Protein AF-A0A947VA64-F1 (afdb_monomer_lite)

pLDDT: mean 91.46, std 7.35, range [61.88, 97.94]

Secondary structure (DSSP, 8-state):
-HHHHHHHHHHHHHHHHHHHPPPPTTSS--PPP---S-------EEEEETTEEEEE--HHHHHHHHHHH-SSEEEEEES--S----TT-----HHHHHHHHHHHHHHH-TTSEEEEEE-GGGGGGGTS--TT-

Radius of gyration: 22.6 Å; chains: 1; bounding box: 60×43×51 Å

Structure (mmCIF, N/CA/C/O backbone):
data_AF-A0A947VA64-F1
#
_entry.id   AF-A0A947VA64-F1
#
loop_
_atom_site.group_PDB
_atom_site.id
_atom_site.type_symbol
_atom_site.label_atom_id
_atom_site.label_alt_id
_atom_site.label_comp_id
_atom_site.label_asym_id
_atom_site.label_entity_id
_atom_site.label_seq_id
_atom_site.pdbx_PDB_ins_code
_atom_site.Cartn_x
_atom_site.Cartn_y
_atom_site.Cartn_z
_atom_site.occupancy
_atom_site.B_iso_or_equiv
_atom_site.auth_seq_id
_atom_site.auth_comp_id
_atom_site.auth_asym_id
_atom_site.auth_atom_id
_atom_site.pdbx_PDB_model_num
ATOM 1 N N . MET A 1 1 ? 40.756 -1.578 -30.699 1.00 65.31 1 MET A N 1
ATOM 2 C CA . MET A 1 1 ? 39.771 -0.908 -31.586 1.00 65.31 1 MET A CA 1
ATOM 3 C C . MET A 1 1 ? 38.641 -1.827 -32.060 1.00 65.31 1 MET A C 1
ATOM 5 O O . MET A 1 1 ? 37.498 -1.504 -31.783 1.00 65.31 1 MET A O 1
ATOM 9 N N . LYS A 1 2 ? 38.911 -2.983 -32.692 1.00 79.44 2 LYS A N 1
ATOM 10 C CA . LYS A 1 2 ? 37.856 -3.891 -33.208 1.00 79.44 2 LYS A CA 1
ATOM 11 C C . LYS A 1 2 ? 36.897 -4.435 -32.132 1.00 79.44 2 LYS A C 1
ATOM 13 O O . LYS A 1 2 ? 35.692 -4.422 -32.335 1.00 79.44 2 LYS A O 1
ATOM 18 N N . ILE A 1 3 ? 37.427 -4.839 -30.975 1.00 90.19 3 ILE A N 1
ATOM 19 C CA . ILE A 1 3 ? 36.628 -5.353 -29.845 1.00 90.19 3 ILE A CA 1
ATOM 20 C C . ILE A 1 3 ? 35.717 -4.262 -29.267 1.00 90.19 3 ILE A C 1
ATOM 22 O O . ILE A 1 3 ? 34.540 -4.504 -29.040 1.00 90.19 3 ILE A O 1
ATOM 26 N N . VAL A 1 4 ? 36.232 -3.040 -29.102 1.00 93.56 4 VAL A N 1
ATOM 27 C CA . VAL A 1 4 ? 35.452 -1.892 -28.604 1.00 93.56 4 VAL A CA 1
ATOM 28 C C . VAL A 1 4 ? 34.302 -1.552 -29.555 1.00 93.56 4 VAL A C 1
ATOM 30 O O . VAL A 1 4 ? 33.179 -1.358 -29.105 1.00 93.56 4 VAL A O 1
ATOM 33 N N . GLY A 1 5 ? 34.556 -1.551 -30.868 1.00 94.94 5 GLY A N 1
ATOM 34 C CA . GLY A 1 5 ? 33.507 -1.354 -31.871 1.00 94.94 5 GLY A CA 1
ATOM 35 C C . GLY A 1 5 ? 32.439 -2.451 -31.833 1.00 94.94 5 GLY A C 1
ATOM 36 O O . GLY A 1 5 ? 31.253 -2.144 -31.851 1.00 94.94 5 GLY A O 1
ATOM 37 N N . ALA A 1 6 ? 32.840 -3.720 -31.707 1.00 95.19 6 ALA A N 1
ATOM 38 C CA . ALA A 1 6 ? 31.900 -4.836 -31.589 1.00 95.19 6 ALA A CA 1
ATOM 39 C C . ALA A 1 6 ? 31.026 -4.733 -30.325 1.00 95.19 6 ALA A C 1
ATOM 41 O O . ALA A 1 6 ? 29.812 -4.903 -30.405 1.00 9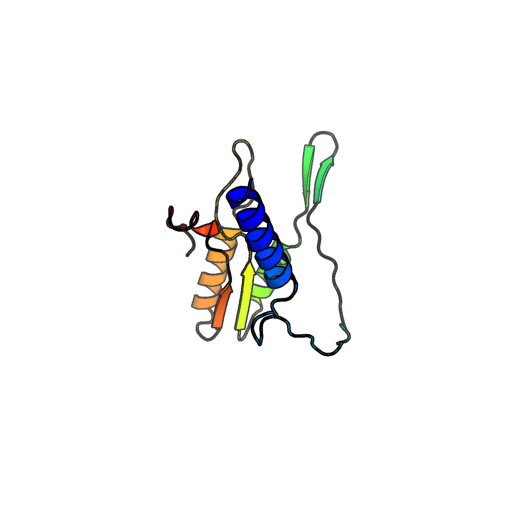5.19 6 ALA A O 1
ATOM 42 N N . VAL A 1 7 ? 31.620 -4.389 -29.176 1.00 97.31 7 VAL A N 1
ATOM 43 C CA . VAL A 1 7 ? 30.882 -4.167 -27.921 1.00 97.31 7 VAL A CA 1
ATOM 44 C C . VAL A 1 7 ? 29.896 -3.007 -28.061 1.00 97.31 7 VAL A C 1
ATOM 46 O O . VAL A 1 7 ? 28.743 -3.145 -27.659 1.00 97.31 7 VAL A O 1
ATOM 49 N N . ALA A 1 8 ? 30.306 -1.895 -28.680 1.00 97.25 8 ALA A N 1
ATOM 50 C CA . ALA A 1 8 ? 29.425 -0.752 -28.911 1.00 97.25 8 ALA A CA 1
ATOM 51 C C . ALA A 1 8 ? 28.219 -1.121 -29.792 1.00 97.25 8 ALA A C 1
ATOM 53 O O . ALA A 1 8 ? 27.093 -0.749 -29.474 1.00 97.25 8 ALA A O 1
ATOM 54 N N . VAL A 1 9 ? 28.431 -1.908 -30.853 1.00 97.62 9 VAL A N 1
ATOM 55 C CA . VAL A 1 9 ? 27.346 -2.379 -31.730 1.00 97.62 9 VAL A CA 1
ATOM 56 C C . VAL A 1 9 ? 26.362 -3.271 -30.974 1.00 97.62 9 VAL A C 1
ATOM 58 O O . VAL A 1 9 ? 25.152 -3.076 -31.096 1.00 97.62 9 VAL A O 1
ATOM 61 N N . VAL A 1 10 ? 26.850 -4.216 -30.165 1.00 97.62 10 VAL A N 1
ATOM 62 C CA . VAL A 1 10 ? 25.981 -5.072 -29.339 1.00 97.62 10 VAL A CA 1
ATOM 63 C C . VAL A 1 10 ? 25.187 -4.230 -28.343 1.00 97.62 10 VAL A C 1
ATOM 65 O O . VAL A 1 10 ? 23.981 -4.417 -28.211 1.00 97.62 10 VAL A O 1
ATOM 68 N N . TRP A 1 11 ? 25.833 -3.266 -27.687 1.00 97.62 11 TRP A N 1
ATOM 69 C CA . TRP A 1 11 ? 25.188 -2.407 -26.698 1.00 97.62 11 TRP A CA 1
ATOM 70 C C . TRP A 1 11 ? 24.082 -1.537 -27.308 1.00 97.62 11 TRP A C 1
ATOM 72 O O . TRP A 1 11 ? 22.961 -1.522 -26.801 1.00 97.62 11 TRP A O 1
ATOM 82 N N . VAL A 1 12 ? 24.352 -0.898 -28.452 1.00 97.94 12 VAL A N 1
ATOM 83 C CA . VAL A 1 12 ? 23.344 -0.127 -29.199 1.00 97.94 12 VAL A CA 1
ATOM 84 C C . VAL A 1 12 ? 22.201 -1.031 -29.667 1.00 97.94 12 VAL A C 1
ATOM 86 O O . VAL A 1 12 ? 21.035 -0.663 -29.537 1.00 97.94 12 VAL A O 1
ATOM 89 N N . SER A 1 13 ? 22.506 -2.242 -30.141 1.00 97.31 13 SER A N 1
ATOM 90 C CA . SER A 1 13 ? 21.482 -3.208 -30.563 1.00 97.31 13 SER A CA 1
ATOM 91 C C . SER A 1 13 ? 20.578 -3.633 -29.402 1.00 97.31 13 SER A C 1
ATOM 93 O O . SER A 1 13 ? 19.362 -3.696 -29.566 1.00 97.31 13 SER A O 1
ATOM 95 N N . LEU A 1 14 ? 21.146 -3.869 -28.212 1.00 97.62 14 LEU A N 1
ATOM 96 C CA . LEU A 1 14 ? 20.386 -4.181 -26.998 1.00 97.62 14 LEU A CA 1
ATOM 97 C C . LEU A 1 14 ? 19.498 -3.014 -26.560 1.00 97.62 14 LEU A C 1
ATOM 99 O O . LEU A 1 14 ? 18.365 -3.249 -26.151 1.00 97.62 14 LEU A O 1
ATOM 103 N N . MET A 1 15 ? 19.971 -1.771 -26.676 1.00 97.56 15 MET A N 1
ATOM 104 C CA . MET A 1 15 ? 19.157 -0.587 -26.385 1.00 97.56 15 MET A CA 1
ATOM 105 C C . MET A 1 15 ? 17.989 -0.433 -27.356 1.00 97.56 15 MET A C 1
ATOM 107 O O . MET A 1 15 ? 16.868 -0.172 -26.921 1.00 97.56 15 MET A O 1
ATOM 111 N N . ILE A 1 16 ? 18.233 -0.605 -28.659 1.00 97.81 16 ILE A N 1
ATOM 112 C CA . ILE A 1 16 ? 17.177 -0.556 -29.679 1.00 97.81 16 ILE A CA 1
ATOM 113 C C . ILE A 1 16 ? 16.158 -1.662 -29.404 1.00 97.81 16 ILE A C 1
ATOM 115 O O . ILE A 1 16 ? 14.960 -1.395 -29.366 1.00 97.81 16 ILE A O 1
ATOM 119 N N . TYR A 1 17 ? 16.619 -2.886 -29.147 1.00 96.88 17 TYR A N 1
ATOM 120 C CA . TYR A 1 17 ? 15.734 -3.991 -28.800 1.00 96.88 17 TYR A CA 1
ATOM 121 C C . TYR A 1 17 ? 14.934 -3.707 -27.521 1.00 96.88 17 TYR A C 1
ATOM 123 O O . TYR A 1 17 ? 13.719 -3.857 -27.526 1.00 96.88 17 TYR A O 1
ATOM 131 N N . GLY A 1 18 ? 15.584 -3.251 -26.447 1.00 95.38 18 GLY A N 1
ATOM 132 C CA . GLY A 1 18 ? 14.943 -2.975 -25.160 1.00 95.38 18 GLY A CA 1
ATOM 133 C C . GLY A 1 18 ? 13.863 -1.894 -25.229 1.00 95.38 18 GLY A C 1
ATOM 134 O O . GLY A 1 18 ? 12.828 -2.048 -24.592 1.00 95.38 18 GLY A O 1
ATOM 135 N N . GLN A 1 19 ? 14.066 -0.850 -26.039 1.00 95.31 19 GLN A N 1
ATOM 136 C CA . GLN A 1 19 ? 13.081 0.223 -26.235 1.00 95.31 19 GLN A CA 1
ATOM 137 C C . GLN A 1 19 ? 11.888 -0.189 -27.104 1.00 95.31 19 GLN A C 1
ATOM 139 O O . GLN A 1 19 ? 10.801 0.352 -26.938 1.00 95.31 19 GLN A O 1
ATOM 144 N N . ASN A 1 20 ? 12.086 -1.126 -28.036 1.00 95.88 20 ASN A N 1
ATOM 145 C CA . ASN A 1 20 ? 11.048 -1.541 -28.985 1.00 95.88 20 ASN A CA 1
ATOM 146 C C . ASN A 1 20 ? 10.379 -2.870 -28.611 1.00 95.88 20 ASN A C 1
ATOM 148 O O . ASN A 1 20 ? 9.419 -3.284 -29.262 1.00 95.88 20 ASN A O 1
ATOM 152 N N . LYS A 1 21 ? 10.882 -3.571 -27.589 1.00 93.31 21 LYS A N 1
ATOM 153 C CA . LYS A 1 21 ? 10.304 -4.833 -27.135 1.00 93.31 21 LYS A CA 1
ATOM 154 C C . LYS A 1 21 ? 8.889 -4.568 -26.603 1.00 93.31 21 LYS A C 1
ATOM 156 O O . LYS A 1 21 ? 8.745 -3.800 -25.652 1.00 93.31 21 LYS A O 1
ATOM 161 N N . PRO A 1 22 ? 7.850 -5.216 -27.160 1.00 90.81 22 PRO A N 1
ATOM 162 C CA . PRO A 1 22 ? 6.494 -5.028 -26.671 1.00 90.81 22 PRO A CA 1
ATOM 163 C C . PRO A 1 22 ? 6.369 -5.543 -25.235 1.00 90.81 22 PRO A C 1
ATOM 165 O O . PRO A 1 22 ? 7.018 -6.523 -24.848 1.00 90.81 22 PRO A O 1
ATOM 168 N N . LEU A 1 23 ? 5.498 -4.902 -24.455 1.00 90.19 23 LEU A N 1
ATOM 169 C CA . LEU A 1 23 ? 5.114 -5.413 -23.143 1.00 90.19 23 LEU A CA 1
ATOM 170 C C . LEU A 1 23 ? 4.485 -6.811 -23.291 1.00 90.19 23 LEU A C 1
ATOM 172 O O . LEU A 1 23 ? 3.824 -7.087 -24.301 1.00 90.19 23 LEU A O 1
ATOM 176 N N . PRO A 1 24 ? 4.660 -7.707 -22.303 1.00 92.44 24 PRO A N 1
ATOM 177 C CA . PRO A 1 24 ? 3.931 -8.966 -22.282 1.00 92.44 24 PRO A CA 1
ATOM 178 C C . PRO A 1 24 ? 2.419 -8.724 -22.382 1.00 92.44 24 PRO A C 1
ATOM 180 O O . PRO A 1 24 ? 1.889 -7.736 -21.863 1.00 92.44 24 PRO A O 1
ATOM 183 N N . LYS A 1 25 ? 1.713 -9.638 -23.056 1.00 90.12 25 LYS A N 1
ATOM 184 C CA . LYS A 1 25 ? 0.253 -9.554 -23.185 1.00 90.12 25 LYS A CA 1
ATOM 185 C C . LYS A 1 25 ? -0.385 -9.516 -21.792 1.00 90.12 25 LYS A C 1
ATOM 187 O O . LYS A 1 25 ? -0.041 -10.335 -20.946 1.00 90.12 25 LYS A O 1
ATOM 192 N N . GLY A 1 26 ? -1.318 -8.586 -21.584 1.00 89.81 26 GLY A N 1
ATOM 193 C CA . GLY A 1 26 ? -2.073 -8.453 -20.333 1.00 89.81 26 GLY A CA 1
ATOM 194 C C . GLY A 1 26 ? -1.457 -7.537 -19.269 1.00 89.81 26 GLY A C 1
ATOM 195 O O . GLY A 1 26 ? -2.061 -7.388 -18.216 1.00 89.81 26 GLY A O 1
ATOM 196 N N . VAL A 1 27 ? -0.302 -6.907 -19.523 1.00 89.56 27 VAL A N 1
ATOM 197 C CA . VAL A 1 27 ? 0.345 -5.989 -18.554 1.00 89.56 27 VAL A CA 1
ATOM 198 C C . VAL A 1 27 ? -0.116 -4.537 -18.721 1.00 89.56 27 VAL A C 1
ATOM 200 O O . VAL A 1 27 ? -0.113 -3.767 -17.769 1.00 89.56 27 VAL A O 1
ATOM 203 N N . SER A 1 28 ? -0.532 -4.157 -19.929 1.00 90.06 28 SER A N 1
ATOM 204 C CA . SER A 1 28 ? -1.097 -2.841 -20.224 1.00 90.06 28 SER A CA 1
ATOM 205 C C . SER A 1 28 ? -2.525 -3.038 -20.715 1.00 90.06 28 SER A C 1
ATOM 207 O O . SER A 1 28 ? -2.750 -3.612 -21.782 1.00 90.06 28 SER A O 1
ATOM 209 N N . LEU A 1 29 ? -3.479 -2.642 -19.877 1.00 89.38 29 LEU A N 1
ATOM 210 C CA . LEU A 1 29 ? -4.908 -2.730 -20.138 1.00 89.38 29 LEU A CA 1
ATOM 211 C C . LEU A 1 29 ? -5.492 -1.328 -20.005 1.00 89.38 29 LEU A C 1
ATOM 213 O O . LEU A 1 29 ? -5.315 -0.676 -18.979 1.00 89.38 29 LEU A O 1
ATOM 217 N N . GLU A 1 30 ? -6.190 -0.880 -21.041 1.00 91.75 30 GLU A N 1
ATOM 218 C CA . GLU A 1 30 ? -6.937 0.371 -21.029 1.00 91.75 30 GLU A CA 1
ATOM 219 C C . GLU A 1 30 ? -8.431 0.042 -20.989 1.00 91.75 30 GLU A C 1
ATOM 221 O O . GLU A 1 30 ? -8.949 -0.679 -21.845 1.00 91.75 30 GLU A O 1
ATOM 226 N N . GLY A 1 31 ? -9.106 0.512 -19.941 1.00 90.56 31 GLY A N 1
ATOM 227 C CA . GLY A 1 31 ? -10.552 0.383 -19.785 1.00 90.56 31 GLY A CA 1
ATOM 228 C C . GLY A 1 31 ? -11.301 1.555 -20.419 1.00 90.56 31 GLY A C 1
ATOM 229 O O . GLY A 1 31 ? -10.715 2.583 -20.750 1.00 90.56 31 GLY A O 1
ATOM 230 N N . ALA A 1 32 ? -12.621 1.423 -20.552 1.00 94.38 32 ALA A N 1
ATOM 231 C CA . ALA A 1 32 ? -13.462 2.551 -20.938 1.00 94.38 32 ALA A CA 1
ATOM 232 C C . ALA A 1 32 ? -13.452 3.642 -19.852 1.00 94.38 32 ALA A C 1
ATOM 234 O O . ALA A 1 32 ? -13.271 3.363 -18.667 1.00 94.38 32 ALA A O 1
ATOM 235 N N . ALA A 1 33 ? -13.691 4.894 -20.242 1.00 93.88 33 ALA A N 1
ATOM 236 C CA . ALA A 1 33 ? -13.902 5.962 -19.273 1.00 93.88 33 ALA A CA 1
ATOM 237 C C . ALA A 1 33 ? -15.215 5.733 -18.504 1.00 93.88 33 ALA A C 1
ATOM 239 O O . ALA A 1 33 ? -16.262 5.474 -19.101 1.00 93.88 33 ALA A O 1
ATOM 240 N N . HIS A 1 34 ? -15.168 5.878 -17.181 1.00 91.31 34 HIS A N 1
ATOM 241 C CA . HIS A 1 34 ? -16.327 5.756 -16.300 1.00 91.31 34 HIS A CA 1
ATOM 242 C C . HIS A 1 34 ? -16.490 7.038 -15.478 1.00 91.31 34 HIS A C 1
ATOM 244 O O . HIS A 1 34 ? -15.521 7.556 -14.928 1.00 91.31 34 HIS A O 1
ATOM 250 N N . ALA A 1 35 ? -17.716 7.555 -15.381 1.00 93.19 35 ALA A N 1
ATOM 251 C CA . ALA A 1 35 ? -18.006 8.710 -14.536 1.00 93.19 35 ALA A CA 1
ATOM 252 C C . ALA A 1 35 ? -18.062 8.294 -13.057 1.00 93.19 35 ALA A C 1
ATOM 254 O O . ALA A 1 35 ? -18.744 7.330 -12.704 1.00 93.19 35 ALA A O 1
ATOM 255 N N . ALA A 1 36 ? -17.384 9.044 -12.188 1.00 90.62 36 ALA A N 1
ATOM 256 C CA . ALA A 1 36 ? -17.490 8.875 -10.743 1.00 90.62 36 ALA A CA 1
ATOM 257 C C . ALA A 1 36 ? -18.630 9.748 -10.203 1.00 90.62 36 ALA A C 1
ATOM 259 O O . ALA A 1 36 ? -18.623 10.963 -10.382 1.00 90.62 36 ALA A O 1
ATOM 260 N N . ALA A 1 37 ? -19.608 9.133 -9.532 1.00 91.56 37 ALA A N 1
ATOM 261 C CA . ALA A 1 37 ? -20.736 9.865 -8.951 1.00 91.56 37 ALA A CA 1
ATOM 262 C C . ALA A 1 37 ? -20.329 10.708 -7.730 1.00 91.56 37 ALA A C 1
ATOM 264 O O . ALA A 1 37 ? -20.917 11.754 -7.480 1.00 91.56 37 ALA A O 1
ATOM 265 N N . HIS A 1 38 ? -19.338 10.241 -6.966 1.00 92.94 38 HIS A N 1
ATOM 266 C CA . HIS A 1 38 ? -18.849 10.888 -5.753 1.00 92.94 38 HIS A CA 1
ATOM 267 C C . HIS A 1 38 ? -17.328 10.768 -5.714 1.00 92.94 38 HIS A C 1
ATOM 269 O O . HIS A 1 38 ? -16.790 9.673 -5.887 1.00 92.94 38 HIS A O 1
ATOM 275 N N . VAL A 1 39 ? -16.646 11.889 -5.493 1.00 93.62 39 VAL A N 1
ATOM 276 C CA . VAL A 1 39 ? -15.188 11.958 -5.368 1.00 93.62 39 VAL A CA 1
ATOM 277 C C . VAL A 1 39 ? -14.865 12.698 -4.080 1.00 93.62 39 VAL A C 1
ATOM 279 O O . VAL A 1 39 ? -15.368 13.795 -3.848 1.00 93.62 39 VAL A O 1
ATOM 282 N N . GLU A 1 40 ? -14.028 12.086 -3.252 1.00 94.56 40 GLU A N 1
ATOM 283 C CA . GLU A 1 40 ? -13.508 12.668 -2.019 1.00 94.56 40 GLU A CA 1
ATOM 284 C C . GLU A 1 40 ? -11.993 12.830 -2.160 1.00 94.56 40 GLU A C 1
ATOM 286 O O . GLU A 1 40 ? -11.303 11.903 -2.588 1.00 94.56 40 GLU A O 1
ATOM 291 N N . PHE A 1 41 ? -11.477 14.010 -1.817 1.00 95.81 41 PHE A N 1
ATOM 292 C CA . PHE A 1 41 ? -10.040 14.262 -1.789 1.00 95.81 41 PHE A CA 1
ATOM 293 C C . PHE A 1 41 ? -9.492 13.976 -0.390 1.00 95.81 41 PHE A C 1
ATOM 295 O O . PHE A 1 41 ? -9.919 14.594 0.584 1.00 95.81 41 PHE A O 1
ATOM 302 N N . LEU A 1 42 ? -8.532 13.055 -0.305 1.00 97.25 42 LEU A N 1
ATOM 303 C CA . LEU A 1 42 ? -7.887 12.645 0.940 1.00 97.25 42 LEU A CA 1
ATOM 304 C C . LEU A 1 42 ? -6.427 13.081 0.922 1.00 97.25 42 LEU A C 1
ATOM 306 O O . LEU A 1 42 ? -5.725 12.868 -0.065 1.00 97.25 42 LEU A O 1
ATOM 310 N N . THR A 1 43 ? -5.970 13.662 2.026 1.00 96.81 43 THR A N 1
ATOM 311 C CA . THR A 1 43 ? -4.590 14.120 2.173 1.00 96.81 43 THR A CA 1
ATOM 312 C C . THR A 1 43 ? -4.098 13.894 3.590 1.00 96.81 43 THR A C 1
ATOM 314 O O . THR A 1 43 ? -4.859 14.023 4.549 1.00 96.81 43 THR A O 1
ATOM 317 N N . ASP A 1 44 ? -2.805 13.618 3.700 1.00 95.38 44 ASP A N 1
ATOM 318 C CA . ASP A 1 44 ? -2.081 13.634 4.961 1.00 95.38 44 ASP A CA 1
ATOM 319 C C . ASP A 1 44 ? -1.130 14.838 4.945 1.00 95.38 44 ASP A C 1
ATOM 321 O O . ASP A 1 44 ? -0.419 15.067 3.964 1.00 95.38 44 ASP A O 1
ATOM 325 N N . CYS A 1 45 ? -1.112 15.620 6.024 1.00 94.62 45 CYS A N 1
ATOM 326 C CA . CYS A 1 45 ? -0.310 16.839 6.131 1.00 94.62 45 CYS A CA 1
ATOM 327 C C . CYS A 1 45 ? 0.553 16.787 7.390 1.00 94.62 45 CYS A C 1
ATOM 329 O O . CYS A 1 45 ? 0.054 16.572 8.490 1.00 94.62 45 CYS A O 1
ATOM 331 N N . THR A 1 46 ? 1.858 17.023 7.254 1.00 91.25 46 THR A N 1
ATOM 332 C CA . THR A 1 46 ? 2.766 17.202 8.397 1.00 91.25 46 THR A CA 1
ATOM 333 C C . THR A 1 46 ? 3.422 18.571 8.304 1.00 91.25 46 THR A C 1
ATOM 335 O O . THR A 1 46 ? 4.101 18.865 7.323 1.00 91.25 46 THR A O 1
ATOM 338 N N . TYR A 1 47 ? 3.216 19.416 9.312 1.00 93.62 47 TYR A N 1
ATOM 339 C CA . TYR A 1 47 ? 3.714 20.792 9.328 1.00 93.62 47 TYR A CA 1
ATOM 340 C C . TYR A 1 47 ? 3.985 21.275 10.758 1.00 93.62 47 TYR A C 1
ATOM 342 O O . TYR A 1 47 ? 3.747 20.559 11.724 1.00 93.62 47 TYR A O 1
ATOM 350 N N . GLN A 1 48 ? 4.524 22.484 10.908 1.00 95.19 48 GLN A N 1
ATOM 351 C CA . GLN A 1 48 ? 4.775 23.108 12.210 1.00 95.19 48 GLN A CA 1
ATOM 352 C C . GLN A 1 48 ? 3.751 24.218 12.460 1.00 95.19 48 GLN A C 1
ATOM 354 O O . GLN A 1 48 ? 3.538 25.071 11.598 1.00 95.19 48 GLN A O 1
ATOM 359 N N . ARG A 1 49 ? 3.153 24.256 13.654 1.00 95.88 49 ARG A N 1
ATOM 360 C CA . ARG A 1 49 ? 2.250 25.329 14.093 1.00 95.88 49 ARG A CA 1
ATOM 361 C C . ARG A 1 49 ? 2.664 25.792 15.483 1.00 95.88 49 ARG A C 1
ATOM 363 O O . ARG A 1 49 ? 2.690 24.998 16.415 1.00 95.88 49 ARG A O 1
ATOM 370 N N . ASN A 1 50 ? 3.000 27.074 15.630 1.00 95.88 50 ASN A N 1
ATOM 371 C CA . ASN A 1 50 ? 3.476 27.654 16.897 1.00 95.88 50 ASN A CA 1
ATOM 372 C C . ASN A 1 50 ? 4.678 26.895 17.505 1.00 95.88 50 ASN A C 1
ATOM 374 O O . ASN A 1 50 ? 4.763 26.717 18.717 1.00 95.88 50 ASN A O 1
ATOM 378 N N . GLY A 1 51 ? 5.586 26.408 16.652 1.00 92.38 51 GLY A N 1
ATOM 379 C CA . GLY A 1 51 ? 6.758 25.628 17.068 1.00 92.38 51 GLY A CA 1
ATOM 380 C C . GLY A 1 51 ? 6.469 24.179 17.477 1.00 92.38 51 GLY A C 1
ATOM 381 O O . GLY A 1 51 ? 7.389 23.505 17.930 1.00 92.38 51 GLY A O 1
ATOM 382 N N . GLN A 1 52 ? 5.229 23.700 17.325 1.00 92.19 52 GLN A N 1
ATOM 383 C CA . GLN A 1 52 ? 4.833 22.320 17.612 1.00 92.19 52 GLN A CA 1
ATOM 384 C C . GLN A 1 52 ? 4.471 21.563 16.327 1.00 92.19 52 GLN A C 1
ATOM 386 O O . GLN A 1 52 ? 3.774 22.123 15.469 1.00 92.19 52 GLN A O 1
ATOM 391 N N . PRO A 1 53 ? 4.907 20.297 16.182 1.00 89.00 53 PRO A N 1
ATOM 392 C CA . PRO A 1 53 ? 4.588 19.503 15.008 1.00 89.00 53 PRO A CA 1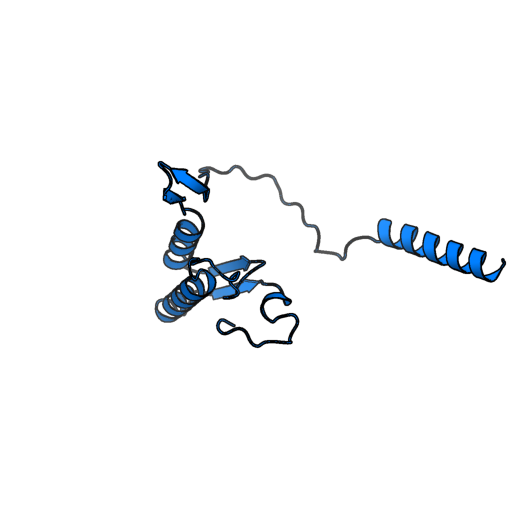
ATOM 393 C C . PRO A 1 53 ? 3.099 19.151 15.006 1.00 89.00 53 PRO A C 1
ATOM 395 O O . PRO A 1 53 ? 2.561 18.647 15.989 1.00 89.00 53 PRO A O 1
ATOM 398 N N . VAL A 1 54 ? 2.443 19.387 13.875 1.00 92.12 54 VAL A N 1
ATOM 399 C CA . VAL A 1 54 ? 1.064 18.986 13.594 1.00 92.12 54 VAL A CA 1
ATOM 400 C C . VAL A 1 54 ? 1.089 17.912 12.516 1.00 92.12 54 VAL A C 1
ATOM 402 O O . VAL A 1 54 ? 1.811 18.029 11.524 1.00 92.12 54 VAL A O 1
ATOM 405 N N . ARG A 1 55 ? 0.303 16.856 12.729 1.00 90.56 55 ARG A N 1
ATOM 406 C CA . ARG A 1 55 ? 0.098 15.764 11.778 1.00 90.56 55 ARG A CA 1
ATOM 407 C C . ARG A 1 55 ? -1.396 15.550 11.586 1.00 90.56 55 ARG A C 1
ATOM 409 O O . ARG A 1 55 ? -2.097 15.220 12.537 1.00 90.56 55 ARG A O 1
ATOM 416 N N . GLU A 1 56 ? -1.855 15.727 10.362 1.00 93.19 56 GLU A N 1
ATOM 417 C CA . GLU A 1 56 ? -3.212 15.430 9.922 1.00 93.19 56 GLU A CA 1
ATOM 418 C C . GLU A 1 56 ? -3.154 14.146 9.097 1.00 93.19 56 GLU A C 1
ATOM 420 O O . GLU A 1 56 ? -2.357 14.054 8.163 1.00 93.19 56 GLU A O 1
ATOM 425 N N . GLN A 1 57 ? -3.954 13.146 9.469 1.00 91.94 57 GLN A N 1
ATOM 426 C CA . GLN A 1 57 ? -3.986 11.848 8.795 1.00 91.94 57 GLN A CA 1
ATOM 427 C C . GLN A 1 57 ? -5.422 11.488 8.419 1.00 91.94 57 GLN A C 1
ATOM 429 O O . GLN A 1 57 ? -6.284 11.352 9.288 1.00 91.94 57 GLN A O 1
ATOM 434 N N . ALA A 1 58 ? -5.678 11.322 7.126 1.00 95.88 58 ALA A N 1
ATOM 435 C CA . ALA A 1 58 ? -6.980 10.964 6.572 1.00 95.88 58 ALA A CA 1
ATOM 436 C C . ALA A 1 58 ? -6.916 9.679 5.738 1.00 95.88 58 ALA A C 1
ATOM 438 O O . ALA A 1 58 ? -7.873 8.903 5.739 1.00 95.88 58 ALA A O 1
ATOM 439 N N . ILE A 1 59 ? -5.789 9.416 5.069 1.00 95.50 59 ILE A N 1
ATOM 440 C CA . ILE A 1 59 ? -5.672 8.324 4.096 1.00 95.50 59 ILE A CA 1
ATOM 441 C C . ILE A 1 59 ? -5.870 6.966 4.777 1.00 95.50 59 ILE A C 1
ATOM 443 O O . ILE A 1 59 ? -6.782 6.221 4.419 1.00 95.50 59 ILE A O 1
ATOM 447 N N . PHE A 1 60 ? -5.083 6.654 5.810 1.00 94.25 60 PHE A N 1
ATOM 448 C CA . PHE A 1 60 ? -5.195 5.358 6.492 1.00 94.25 60 PHE A CA 1
ATOM 449 C C . PHE A 1 60 ? -6.489 5.214 7.295 1.00 94.25 60 PHE A C 1
ATOM 451 O O . PHE A 1 60 ? -7.052 4.123 7.354 1.00 94.25 60 PHE A O 1
ATOM 458 N N . ASN A 1 61 ? -7.039 6.319 7.806 1.00 94.50 61 ASN A N 1
ATOM 459 C CA . ASN A 1 61 ? -8.369 6.319 8.412 1.00 94.50 61 ASN A CA 1
ATOM 460 C C . ASN A 1 61 ? -9.436 5.858 7.407 1.00 94.50 61 ASN A C 1
ATOM 462 O O . ASN A 1 61 ? -10.270 5.012 7.738 1.00 94.50 61 ASN A O 1
ATOM 466 N N . ARG A 1 62 ? -9.377 6.341 6.158 1.00 96.50 62 ARG A N 1
ATOM 467 C CA . ARG A 1 62 ? -10.273 5.872 5.096 1.00 96.50 62 ARG A CA 1
ATOM 468 C C . ARG A 1 62 ? -10.019 4.410 4.734 1.00 96.50 62 ARG A C 1
ATOM 470 O O . ARG A 1 62 ? -10.982 3.661 4.586 1.00 96.50 62 ARG A O 1
ATOM 477 N N . VAL A 1 63 ? -8.757 3.990 4.622 1.00 96.00 63 VAL A N 1
ATOM 478 C CA . VAL A 1 63 ? -8.397 2.584 4.353 1.00 96.00 63 VAL A CA 1
ATOM 479 C C . VAL A 1 63 ? -9.004 1.659 5.410 1.00 96.00 63 VAL A C 1
ATOM 481 O O . VAL A 1 63 ? -9.625 0.656 5.065 1.00 96.00 63 VAL A O 1
ATOM 484 N N . HIS A 1 64 ? -8.909 2.015 6.692 1.00 95.81 64 HIS A N 1
ATOM 485 C CA . HIS A 1 64 ? -9.503 1.239 7.780 1.00 95.81 64 HIS A CA 1
ATOM 486 C C . HIS A 1 64 ? -11.027 1.140 7.666 1.00 95.81 64 HIS A C 1
ATOM 488 O O . HIS A 1 64 ? -11.573 0.048 7.795 1.00 95.81 64 HIS A O 1
ATOM 494 N N . GLN A 1 65 ? -11.710 2.240 7.336 1.00 96.31 65 GLN A N 1
ATOM 495 C CA . GLN A 1 65 ? -13.156 2.220 7.091 1.00 96.31 65 GLN A CA 1
ATOM 496 C C . GLN A 1 65 ? -13.540 1.311 5.916 1.00 96.31 65 GLN A C 1
ATOM 498 O O . GLN A 1 65 ? -14.562 0.630 5.980 1.00 96.31 65 GLN A O 1
ATOM 503 N N . ILE A 1 66 ? -12.735 1.286 4.846 1.00 95.88 66 ILE A N 1
ATOM 504 C CA . ILE A 1 66 ? -12.949 0.386 3.703 1.00 95.88 66 ILE A CA 1
ATOM 505 C C . ILE A 1 66 ? -12.802 -1.077 4.142 1.00 95.88 66 ILE A C 1
ATOM 507 O O . ILE A 1 66 ? -13.665 -1.890 3.819 1.00 95.88 66 ILE A O 1
ATOM 511 N N . ILE A 1 67 ? -11.759 -1.406 4.914 1.00 97.12 67 ILE A N 1
ATOM 512 C CA . ILE A 1 67 ? -11.533 -2.762 5.441 1.00 97.12 67 ILE A CA 1
ATOM 513 C C . ILE A 1 67 ? -12.705 -3.205 6.325 1.00 97.12 67 ILE A C 1
ATOM 515 O O . ILE A 1 67 ? -13.249 -4.296 6.142 1.00 97.12 67 ILE A O 1
ATOM 519 N N . ASP A 1 68 ? -13.124 -2.351 7.260 1.00 95.62 68 ASP A N 1
ATOM 520 C CA . ASP A 1 68 ? -14.214 -2.661 8.182 1.00 95.62 68 ASP A CA 1
ATOM 521 C C . ASP A 1 68 ? -15.548 -2.849 7.441 1.00 95.62 68 ASP A C 1
ATOM 523 O O . ASP A 1 68 ? -16.286 -3.798 7.732 1.00 95.62 68 ASP A O 1
ATOM 527 N N . GLY A 1 69 ? -15.822 -2.009 6.437 1.00 96.38 69 GLY A N 1
ATOM 528 C CA . GLY A 1 69 ? -17.059 -2.018 5.652 1.00 96.38 69 GLY A CA 1
ATOM 529 C C . GLY A 1 69 ? -17.130 -3.048 4.518 1.00 96.38 69 GLY A C 1
ATOM 530 O O . GLY A 1 69 ? -18.199 -3.229 3.945 1.00 96.38 69 GLY A O 1
ATOM 531 N N . ALA A 1 70 ? -16.039 -3.734 4.165 1.00 97.44 70 ALA A N 1
ATOM 532 C CA . ALA A 1 70 ? -16.035 -4.663 3.032 1.00 97.44 70 ALA A CA 1
ATOM 533 C C . ALA A 1 70 ? -16.872 -5.929 3.299 1.00 97.44 70 ALA A C 1
ATOM 535 O O . ALA A 1 70 ? -16.655 -6.628 4.281 1.00 97.44 70 ALA A O 1
ATOM 536 N N . GLU A 1 71 ? -17.802 -6.287 2.418 1.00 96.75 71 GLU A N 1
ATOM 537 C CA . GLU A 1 71 ? -18.714 -7.423 2.667 1.00 96.75 71 GLU A CA 1
ATOM 538 C C . GLU A 1 71 ? -18.340 -8.714 1.929 1.00 96.75 71 GLU A C 1
ATOM 540 O O . GLU A 1 71 ? -18.787 -9.793 2.314 1.00 96.75 71 GLU A O 1
ATOM 545 N N . ARG A 1 72 ? -17.544 -8.616 0.856 1.00 97.25 72 ARG A N 1
ATOM 546 C CA . ARG A 1 72 ? -17.261 -9.748 -0.047 1.00 97.25 72 ARG A CA 1
ATOM 547 C C . ARG A 1 72 ? -15.782 -9.947 -0.341 1.00 97.25 72 ARG A C 1
ATOM 549 O O . ARG A 1 72 ? -15.294 -11.064 -0.252 1.00 97.25 72 ARG A O 1
ATOM 556 N N . PHE A 1 73 ? -15.081 -8.880 -0.704 1.00 97.88 73 PHE A N 1
ATOM 557 C CA . PHE A 1 73 ? -13.708 -8.972 -1.180 1.00 97.88 73 PHE A CA 1
ATOM 558 C C . PHE A 1 73 ? -12.915 -7.717 -0.824 1.00 97.88 73 PHE A C 1
ATOM 560 O O . PHE A 1 73 ? -13.464 -6.613 -0.842 1.00 97.88 73 PHE A O 1
ATOM 567 N N . ILE 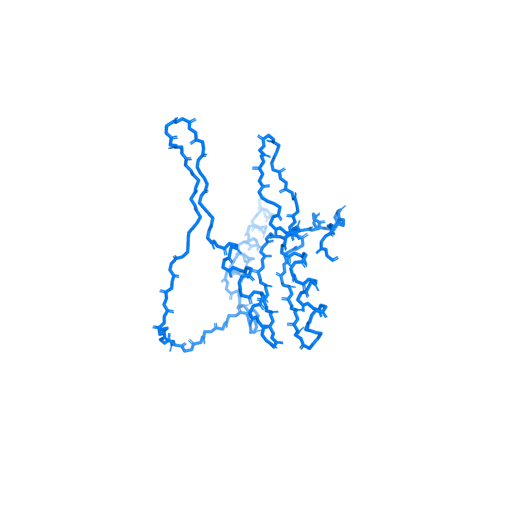A 1 74 ? -11.631 -7.899 -0.527 1.00 97.69 74 ILE A N 1
ATOM 568 C CA . ILE A 1 74 ? -10.651 -6.844 -0.287 1.00 97.69 74 ILE A CA 1
ATOM 569 C C . ILE A 1 74 ? -9.422 -7.137 -1.155 1.00 97.69 74 ILE A C 1
ATOM 571 O O . ILE A 1 74 ? -8.779 -8.170 -0.983 1.00 97.69 74 ILE A O 1
ATOM 575 N N . LEU A 1 75 ? -9.078 -6.204 -2.044 1.00 97.19 75 LEU A N 1
ATOM 576 C CA . LEU A 1 75 ? -7.794 -6.170 -2.745 1.00 97.19 75 LEU A CA 1
ATOM 577 C C . LEU A 1 75 ? -6.991 -4.980 -2.241 1.00 97.19 75 LEU A C 1
ATOM 579 O O . LEU A 1 75 ? -7.450 -3.841 -2.317 1.00 97.19 75 LEU A O 1
ATOM 583 N N . LEU A 1 76 ? -5.798 -5.260 -1.736 1.00 95.81 76 LEU A N 1
ATOM 584 C CA . LEU A 1 76 ? -4.850 -4.267 -1.257 1.00 95.81 76 LEU A CA 1
ATOM 585 C C . LEU A 1 76 ? -3.612 -4.351 -2.145 1.00 95.81 76 LEU A C 1
ATOM 587 O O . LEU A 1 76 ? -3.055 -5.432 -2.297 1.00 95.81 76 LEU A O 1
ATOM 591 N N . ASP A 1 77 ? -3.191 -3.225 -2.707 1.00 94.88 77 ASP A N 1
ATOM 592 C CA . ASP A 1 77 ? -1.945 -3.106 -3.464 1.00 94.88 77 ASP A CA 1
ATOM 593 C C . ASP A 1 77 ? -1.092 -2.025 -2.796 1.00 94.88 77 ASP A C 1
ATOM 595 O O . ASP A 1 77 ? -1.405 -0.833 -2.868 1.00 94.88 77 ASP A O 1
ATOM 599 N N . PHE A 1 78 ? -0.087 -2.461 -2.036 1.00 93.94 78 PHE A N 1
ATOM 600 C CA . PHE A 1 78 ? 0.764 -1.585 -1.236 1.00 93.94 78 PHE A CA 1
ATOM 601 C C . PHE A 1 78 ? 2.230 -1.867 -1.526 1.00 93.94 78 PHE A C 1
ATOM 603 O O . PHE A 1 78 ? 2.737 -2.948 -1.229 1.00 93.94 78 PHE A O 1
ATOM 610 N N . PHE A 1 79 ? 2.937 -0.839 -1.996 1.00 92.38 79 PHE A N 1
ATOM 611 C CA . PHE A 1 79 ? 4.388 -0.884 -2.175 1.00 92.38 79 PHE A CA 1
ATOM 612 C C . PHE A 1 79 ? 5.120 -1.191 -0.851 1.00 92.38 79 PHE A C 1
ATOM 614 O O . PHE A 1 79 ? 5.969 -2.080 -0.789 1.00 92.38 79 PHE A O 1
ATOM 621 N N . LEU A 1 80 ? 4.754 -0.493 0.234 1.00 90.50 80 LEU A N 1
ATOM 622 C CA . LEU A 1 80 ? 5.312 -0.702 1.575 1.00 90.50 80 LEU A CA 1
ATOM 623 C C . LEU A 1 80 ? 4.254 -1.242 2.540 1.00 90.50 80 LEU A C 1
ATOM 625 O O . LEU A 1 80 ? 3.230 -0.607 2.782 1.00 90.50 80 LEU A O 1
ATOM 629 N N . PHE A 1 81 ? 4.564 -2.392 3.127 1.00 91.62 81 PHE A N 1
ATOM 630 C CA . PHE A 1 81 ? 3.802 -3.107 4.139 1.00 91.62 81 PHE A CA 1
ATOM 631 C C . PHE A 1 81 ? 4.769 -3.748 5.152 1.00 91.62 81 PHE A C 1
ATOM 633 O O . PHE A 1 81 ? 4.970 -4.959 5.191 1.00 91.62 81 PHE A O 1
ATOM 640 N N . ASN A 1 82 ? 5.450 -2.907 5.933 1.00 88.56 82 ASN A N 1
ATOM 641 C CA . ASN A 1 82 ? 6.404 -3.329 6.959 1.00 88.56 82 ASN A CA 1
ATOM 642 C C . ASN A 1 82 ? 6.511 -2.286 8.089 1.00 88.56 82 ASN A C 1
ATOM 644 O O . ASN A 1 82 ? 5.990 -1.175 7.978 1.00 88.56 82 ASN A O 1
ATOM 648 N N . GLY A 1 83 ? 7.182 -2.659 9.182 1.00 84.81 83 GLY A N 1
ATOM 649 C CA . GLY A 1 83 ? 7.394 -1.814 10.362 1.00 84.81 83 GLY A CA 1
ATOM 650 C C . GLY A 1 83 ? 8.700 -1.009 10.360 1.00 84.81 83 GLY A C 1
ATOM 651 O O . GLY A 1 83 ? 9.089 -0.499 11.410 1.00 84.81 83 GLY A O 1
ATOM 652 N N . VAL A 1 84 ? 9.412 -0.902 9.230 1.00 82.69 84 VAL A N 1
ATOM 653 C CA . VAL A 1 84 ? 10.712 -0.213 9.182 1.00 82.69 84 VAL A CA 1
ATOM 654 C C . VAL A 1 84 ? 10.514 1.285 9.401 1.00 82.69 84 VAL A C 1
ATOM 656 O O . VAL A 1 84 ? 9.854 1.964 8.615 1.00 82.69 84 VAL A O 1
ATOM 659 N N . GLN A 1 85 ? 11.124 1.821 10.461 1.00 80.06 85 GLN A N 1
ATOM 660 C CA . GLN A 1 85 ? 11.060 3.245 10.791 1.00 80.06 85 GLN A CA 1
ATOM 661 C C . GLN A 1 85 ? 12.447 3.906 10.753 1.00 80.06 85 GLN A C 1
ATOM 663 O O . GLN A 1 85 ? 13.440 3.301 11.174 1.00 80.06 85 GLN A O 1
ATOM 668 N N . PRO A 1 86 ? 12.546 5.171 10.297 1.00 78.06 86 PRO A N 1
ATOM 669 C CA . PRO A 1 86 ? 13.772 5.947 10.423 1.00 78.06 86 PRO A CA 1
ATOM 670 C C . PRO A 1 86 ? 14.143 6.160 11.897 1.00 78.06 86 PRO A C 1
ATOM 672 O O . PRO A 1 86 ? 13.281 6.388 12.747 1.00 78.06 86 PRO A O 1
ATOM 675 N N . LYS A 1 87 ? 15.445 6.164 12.204 1.00 77.56 87 LYS A N 1
ATOM 676 C CA . LYS A 1 87 ? 15.931 6.462 13.560 1.00 77.56 87 LYS A CA 1
ATOM 677 C C . LYS A 1 87 ? 15.576 7.899 13.960 1.00 77.56 87 LYS A C 1
ATOM 679 O O . LYS A 1 87 ? 15.833 8.830 13.203 1.00 77.56 87 LYS A O 1
ATOM 684 N N . GLY A 1 88 ? 15.061 8.079 15.177 1.00 72.19 88 GLY A N 1
ATOM 685 C CA . GLY A 1 88 ? 14.847 9.402 15.781 1.00 72.19 88 GLY A CA 1
ATOM 686 C C . GLY A 1 88 ? 13.467 10.029 15.554 1.00 72.19 88 GLY A C 1
ATOM 687 O O . GLY A 1 88 ? 13.287 11.201 15.873 1.00 72.19 88 GLY A O 1
ATOM 688 N N . GLY A 1 89 ? 12.489 9.274 15.044 1.00 69.69 89 GLY A N 1
ATOM 689 C CA . GLY A 1 89 ? 11.094 9.710 14.956 1.00 69.69 89 GLY A CA 1
ATOM 690 C C . GLY A 1 89 ? 10.130 8.678 15.537 1.00 69.69 89 GLY A C 1
ATOM 691 O O . GLY A 1 89 ? 10.405 7.485 15.509 1.00 69.69 89 GLY A O 1
ATOM 692 N N . SER A 1 90 ? 8.995 9.148 16.055 1.00 76.25 90 SER A N 1
ATOM 693 C CA . SER A 1 90 ? 7.830 8.303 16.332 1.00 76.25 90 SER A CA 1
ATOM 694 C C . SER A 1 90 ? 6.884 8.413 15.140 1.00 76.25 90 SER A C 1
ATOM 696 O O . SER A 1 90 ? 6.451 9.520 14.792 1.00 76.25 90 SER A O 1
ATOM 698 N N . PHE A 1 91 ? 6.602 7.291 14.483 1.00 81.69 91 PHE A N 1
ATOM 699 C CA . PHE A 1 91 ? 5.645 7.202 13.384 1.00 81.69 91 PHE A CA 1
ATOM 700 C C . PHE A 1 91 ? 4.540 6.200 13.733 1.00 81.69 91 PHE A C 1
ATOM 702 O O . PHE A 1 91 ? 4.786 5.269 14.502 1.00 81.69 91 PHE A O 1
ATOM 709 N N . PRO A 1 92 ? 3.319 6.383 13.201 1.00 83.88 92 PRO A N 1
ATOM 710 C CA . PRO A 1 92 ? 2.255 5.404 13.382 1.00 83.88 92 PRO A CA 1
ATOM 711 C C . PRO A 1 92 ? 2.666 4.030 12.839 1.00 83.88 92 PRO A C 1
ATOM 713 O O . PRO A 1 92 ? 3.272 3.937 11.770 1.00 83.88 92 PRO A O 1
ATOM 716 N N . ALA A 1 93 ? 2.298 2.966 13.553 1.00 88.88 93 ALA A N 1
ATOM 717 C CA . ALA A 1 93 ? 2.545 1.582 13.154 1.00 88.88 93 ALA A CA 1
ATOM 718 C C . ALA A 1 93 ? 1.508 1.121 12.110 1.00 88.88 93 ALA A C 1
ATOM 720 O O . ALA A 1 93 ? 0.632 0.305 12.384 1.00 88.88 93 ALA A O 1
ATOM 721 N N . LEU A 1 94 ? 1.569 1.705 10.910 1.00 90.31 94 LEU A N 1
ATOM 722 C CA . LEU A 1 94 ? 0.535 1.543 9.879 1.00 90.31 94 LEU A CA 1
ATOM 723 C C . LEU A 1 94 ? 0.363 0.085 9.429 1.00 90.31 94 LEU A C 1
ATOM 725 O O . LEU A 1 94 ? -0.767 -0.390 9.338 1.00 90.31 94 LEU A O 1
ATOM 729 N N . ALA A 1 95 ? 1.467 -0.628 9.181 1.00 91.44 95 ALA A N 1
ATOM 730 C CA . ALA A 1 95 ? 1.426 -2.028 8.756 1.00 91.44 95 ALA A CA 1
ATOM 731 C C . ALA A 1 95 ? 0.855 -2.947 9.850 1.00 91.44 95 ALA A C 1
ATOM 733 O O . ALA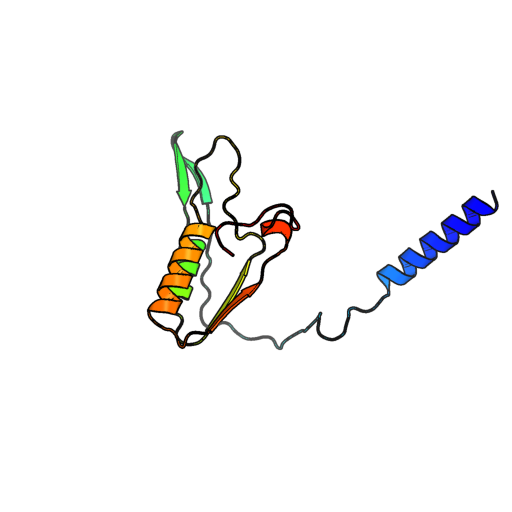 A 1 95 ? 0.017 -3.799 9.560 1.00 91.44 95 ALA A O 1
ATOM 734 N N . GLU A 1 96 ? 1.245 -2.732 11.107 1.00 91.50 96 GLU A N 1
ATOM 735 C CA . GLU A 1 96 ? 0.746 -3.494 12.257 1.00 91.50 96 GLU A CA 1
ATOM 736 C C . GLU A 1 96 ? -0.766 -3.294 12.442 1.00 91.50 96 GLU A C 1
ATOM 738 O O . GLU A 1 96 ? -1.534 -4.255 12.501 1.00 91.50 96 GLU A O 1
ATOM 743 N N . GLU A 1 97 ? -1.218 -2.038 12.446 1.00 92.62 97 GLU A N 1
ATOM 744 C CA . GLU A 1 97 ? -2.630 -1.690 12.620 1.00 92.62 97 GLU A CA 1
ATOM 745 C C . GLU A 1 97 ? -3.496 -2.210 11.461 1.00 92.62 97 GLU A C 1
ATOM 747 O O . GLU A 1 97 ? -4.592 -2.734 11.680 1.00 92.62 97 GLU A O 1
ATOM 752 N N . MET A 1 98 ? -3.003 -2.123 10.221 1.00 94.44 98 MET A N 1
ATOM 753 C CA . MET A 1 98 ? -3.670 -2.738 9.073 1.00 94.44 98 MET A CA 1
ATOM 754 C C . MET A 1 98 ? -3.763 -4.256 9.211 1.00 94.44 98 MET A C 1
ATOM 756 O O . MET A 1 98 ? -4.839 -4.814 8.999 1.00 94.44 98 MET A O 1
ATOM 760 N N . THR A 1 99 ? -2.665 -4.917 9.582 1.00 94.31 99 THR A N 1
ATOM 761 C CA . THR A 1 99 ? -2.614 -6.375 9.767 1.00 94.31 99 THR A CA 1
ATOM 762 C C . THR A 1 99 ? -3.635 -6.814 10.804 1.00 94.31 99 THR A C 1
ATOM 764 O O . THR A 1 99 ? -4.470 -7.675 10.523 1.00 94.31 99 THR A O 1
ATOM 767 N N . ARG A 1 100 ? -3.648 -6.152 11.967 1.00 95.56 100 ARG A N 1
ATOM 768 C CA . ARG A 1 100 ? -4.611 -6.407 13.042 1.00 95.56 100 ARG A CA 1
ATOM 769 C C . ARG A 1 100 ? -6.050 -6.310 12.536 1.00 95.56 100 ARG A C 1
ATOM 771 O O . ARG A 1 100 ? -6.834 -7.236 12.735 1.00 95.56 100 ARG A O 1
ATOM 778 N N . ARG A 1 101 ? -6.393 -5.236 11.819 1.00 96.00 101 ARG A N 1
ATOM 779 C CA . ARG A 1 101 ? -7.745 -5.037 11.269 1.00 96.00 101 ARG A CA 1
ATOM 780 C C . ARG A 1 101 ? -8.129 -6.068 10.216 1.00 96.00 101 ARG A C 1
ATOM 782 O O . ARG A 1 101 ? -9.271 -6.521 10.211 1.00 96.00 101 ARG A O 1
ATOM 789 N N . LEU A 1 102 ? -7.208 -6.450 9.334 1.00 96.62 102 LEU A N 1
ATOM 790 C CA . LEU A 1 102 ? -7.456 -7.477 8.317 1.00 96.62 102 LEU A CA 1
ATOM 791 C C . LEU A 1 102 ? -7.688 -8.849 8.957 1.00 96.62 102 LEU A C 1
ATOM 793 O O . LEU A 1 102 ? -8.625 -9.552 8.573 1.00 96.62 102 LEU A O 1
ATOM 797 N N . VAL A 1 103 ? -6.905 -9.198 9.981 1.00 96.00 103 VAL A N 1
ATOM 798 C CA . VAL A 1 103 ? -7.098 -10.424 10.769 1.00 96.00 103 VAL A CA 1
ATOM 799 C C . VAL A 1 103 ? -8.452 -10.400 11.481 1.00 96.00 103 VAL A C 1
ATOM 801 O O . VAL A 1 103 ? -9.237 -11.338 11.334 1.00 96.00 103 VAL A O 1
ATOM 804 N N . GLU A 1 104 ? -8.789 -9.310 12.174 1.00 97.06 104 GLU A N 1
ATOM 805 C CA . GLU A 1 104 ? -10.096 -9.137 12.826 1.00 97.06 104 GLU A CA 1
ATOM 806 C C . GLU A 1 104 ? -11.256 -9.193 11.825 1.00 97.06 104 GLU A C 1
ATOM 808 O O . GLU A 1 104 ? -12.326 -9.729 12.127 1.00 97.06 104 GLU A O 1
ATOM 813 N N . LYS A 1 105 ? -11.072 -8.649 10.619 1.00 97.19 105 LYS A N 1
ATOM 814 C CA . LYS A 1 105 ? -12.059 -8.725 9.542 1.00 97.19 105 LYS A CA 1
ATOM 815 C C . LYS A 1 105 ? -12.261 -10.163 9.080 1.00 97.19 105 LYS A C 1
ATOM 817 O O . LYS A 1 105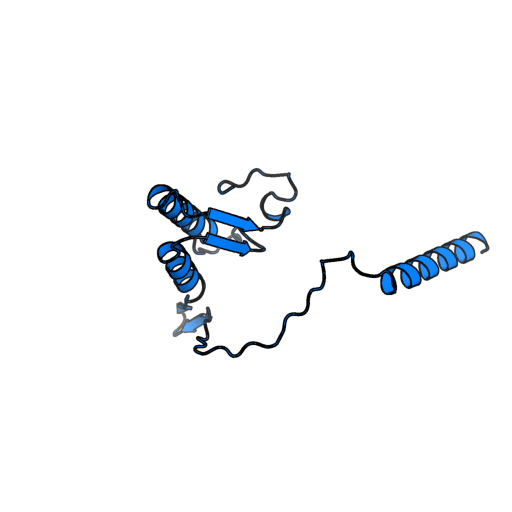 ? -13.406 -10.600 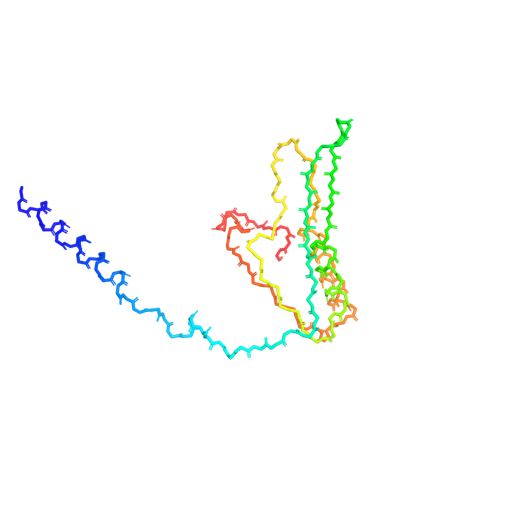8.987 1.00 97.19 105 LYS A O 1
ATOM 822 N N . LYS A 1 106 ? -11.179 -10.914 8.853 1.00 96.81 106 LYS A N 1
ATOM 823 C CA . LYS A 1 106 ? -11.250 -12.322 8.438 1.00 96.81 106 LYS A CA 1
ATOM 824 C C . LYS A 1 106 ? -11.879 -13.207 9.512 1.00 96.81 106 LYS A C 1
ATOM 826 O O . LYS A 1 106 ? -12.644 -14.104 9.180 1.00 96.81 106 LYS A O 1
ATOM 831 N N . GLN A 1 107 ? -11.614 -12.931 10.788 1.00 96.88 107 GLN A N 1
ATOM 832 C CA . GLN A 1 107 ? -12.234 -13.645 11.908 1.00 96.88 107 GLN A CA 1
ATOM 833 C C . GLN A 1 107 ? -13.740 -13.364 12.015 1.00 96.88 107 GLN A C 1
ATOM 835 O O . GLN A 1 107 ? -14.531 -14.295 12.146 1.00 96.88 107 GLN A O 1
ATOM 840 N N . ARG A 1 108 ? -14.151 -12.089 11.934 1.00 97.25 108 ARG A N 1
ATOM 841 C CA . ARG A 1 108 ? -15.569 -11.684 12.011 1.00 97.25 108 ARG A CA 1
ATOM 842 C C . ARG A 1 108 ? -16.367 -12.043 10.759 1.00 97.25 108 ARG A C 1
ATOM 844 O O . ARG A 1 108 ? -17.586 -12.179 10.824 1.00 97.25 108 ARG A O 1
ATOM 851 N N . SER A 1 109 ? -15.711 -12.137 9.607 1.00 97.31 109 SER A N 1
ATOM 852 C CA . SER A 1 109 ? -16.347 -12.409 8.317 1.00 97.31 109 SER A CA 1
ATOM 853 C C . SER A 1 109 ? -15.483 -13.369 7.486 1.00 97.31 109 SER A C 1
ATOM 855 O O . SER A 1 109 ? -14.838 -12.940 6.527 1.00 97.31 109 SER A O 1
ATOM 857 N N . PRO A 1 110 ? -15.462 -14.675 7.826 1.00 96.81 110 PRO A N 1
ATOM 858 C CA . PRO A 1 110 ? -14.612 -15.669 7.162 1.00 96.81 110 PRO A CA 1
ATOM 859 C C . PRO A 1 110 ? -14.844 -15.797 5.654 1.00 96.81 110 PRO A C 1
ATOM 861 O O . PRO A 1 110 ? -13.934 -16.197 4.929 1.00 96.81 110 PRO A O 1
ATOM 864 N N . GLN A 1 111 ? -16.037 -15.428 5.184 1.00 97.44 111 GLN A N 1
ATOM 865 C CA . GLN A 1 111 ? -16.426 -15.409 3.776 1.00 97.44 111 GLN A CA 1
ATOM 866 C C . GLN A 1 111 ? -15.820 -14.255 2.968 1.00 97.44 111 GLN A C 1
ATOM 868 O O . GLN A 1 111 ? -15.924 -14.264 1.748 1.00 97.44 111 GLN A O 1
ATOM 873 N N . VAL A 1 112 ? -15.240 -13.243 3.624 1.00 97.62 112 VAL A N 1
ATOM 874 C CA . VAL A 1 112 ? -14.573 -12.143 2.923 1.00 97.62 112 VAL A CA 1
ATOM 875 C C . VAL A 1 112 ? -13.217 -12.634 2.437 1.00 97.62 112 VAL A C 1
ATOM 877 O O . VAL A 1 112 ? -12.361 -13.044 3.231 1.00 97.62 112 VAL A O 1
ATOM 880 N N . ASP A 1 113 ? -13.023 -12.590 1.128 1.00 97.56 113 ASP A N 1
ATOM 881 C CA . ASP A 1 113 ? -11.750 -12.913 0.498 1.00 97.56 113 ASP A CA 1
ATOM 882 C C . ASP A 1 113 ? -10.819 -11.699 0.566 1.00 97.56 113 ASP A C 1
ATOM 884 O O . ASP A 1 113 ? -11.215 -10.578 0.250 1.00 97.56 113 ASP A O 1
ATOM 888 N N . ILE A 1 114 ? -9.585 -11.914 1.022 1.00 97.44 114 ILE A N 1
ATOM 889 C CA . ILE A 1 114 ? -8.595 -10.853 1.231 1.00 97.44 114 ILE A CA 1
ATOM 890 C C . ILE A 1 114 ? -7.346 -11.209 0.432 1.00 97.44 114 ILE A C 1
ATOM 892 O O . ILE A 1 114 ? -6.759 -12.269 0.643 1.00 97.44 114 ILE A O 1
ATOM 896 N N . VAL A 1 115 ? -6.946 -10.317 -0.473 1.00 96.94 115 VAL A N 1
ATOM 897 C CA . VAL A 1 115 ? -5.733 -10.437 -1.287 1.00 96.94 115 VAL A CA 1
ATOM 898 C C . VAL A 1 115 ? -4.861 -9.210 -1.049 1.00 96.94 115 VAL A C 1
ATOM 900 O O . VAL A 1 115 ? -5.302 -8.080 -1.262 1.00 96.94 115 VAL A O 1
ATOM 903 N N . LEU A 1 116 ? -3.620 -9.445 -0.624 1.00 94.06 116 LEU A N 1
ATOM 904 C CA . LEU A 1 116 ? -2.580 -8.427 -0.503 1.00 94.06 116 LEU A CA 1
ATOM 905 C C . LEU A 1 116 ? -1.540 -8.639 -1.606 1.00 94.06 116 LEU A C 1
ATOM 907 O O . LEU A 1 116 ? -0.933 -9.704 -1.704 1.00 94.06 116 LEU A O 1
ATOM 911 N N . ILE A 1 117 ? -1.344 -7.611 -2.420 1.00 94.50 117 ILE A N 1
ATOM 912 C CA . ILE A 1 117 ? -0.266 -7.489 -3.394 1.00 94.50 117 ILE A CA 1
ATOM 913 C C . ILE A 1 117 ? 0.748 -6.511 -2.807 1.00 94.50 117 ILE A C 1
ATOM 915 O O . ILE A 1 117 ? 0.397 -5.411 -2.377 1.00 94.50 117 ILE A O 1
ATOM 919 N N . THR A 1 118 ? 2.003 -6.942 -2.731 1.00 93.06 118 THR A N 1
ATOM 920 C CA . THR A 1 118 ? 3.089 -6.130 -2.190 1.00 93.06 118 THR A CA 1
ATOM 921 C C . THR A 1 118 ? 4.440 -6.598 -2.725 1.00 93.06 118 THR A C 1
ATOM 923 O O . THR A 1 118 ? 4.566 -7.699 -3.269 1.00 93.06 118 THR A O 1
ATOM 926 N N . ASP A 1 119 ? 5.461 -5.764 -2.567 1.00 91.75 119 ASP A N 1
ATOM 927 C CA . ASP A 1 119 ? 6.790 -5.986 -3.120 1.00 91.75 119 ASP A CA 1
ATOM 928 C C . ASP A 1 119 ? 7.705 -6.807 -2.202 1.00 91.75 119 ASP A C 1
ATOM 930 O O . ASP A 1 119 ? 7.616 -6.771 -0.971 1.00 91.75 119 ASP A O 1
ATOM 934 N N . THR A 1 120 ? 8.692 -7.480 -2.803 1.00 90.06 120 THR A N 1
ATOM 935 C CA . THR A 1 120 ? 9.724 -8.252 -2.081 1.00 90.06 120 THR A CA 1
ATOM 936 C C . THR A 1 120 ? 10.598 -7.396 -1.167 1.00 90.06 120 THR A C 1
ATOM 938 O O . THR A 1 120 ? 11.281 -7.928 -0.292 1.00 90.06 120 THR A O 1
ATOM 941 N N . ILE A 1 121 ? 10.584 -6.072 -1.349 1.00 89.94 121 ILE A N 1
ATOM 942 C CA . ILE A 1 121 ? 11.267 -5.129 -0.460 1.00 89.94 121 ILE A CA 1
ATOM 943 C C . ILE A 1 121 ? 10.776 -5.249 0.989 1.00 89.94 121 ILE A C 1
ATOM 945 O O . ILE A 1 121 ? 11.559 -5.043 1.907 1.00 89.94 121 ILE A O 1
ATOM 949 N N . ASN A 1 122 ? 9.530 -5.680 1.207 1.00 89.38 122 ASN A N 1
ATOM 950 C CA . ASN A 1 122 ? 8.970 -5.891 2.544 1.00 89.38 122 ASN A CA 1
ATOM 951 C C . ASN A 1 122 ? 9.585 -7.084 3.285 1.00 89.38 122 ASN A C 1
ATOM 953 O O . ASN A 1 122 ? 9.387 -7.220 4.483 1.00 89.38 122 ASN A O 1
ATOM 957 N N . ARG A 1 123 ? 10.367 -7.911 2.582 1.00 86.81 123 ARG A N 1
ATOM 958 C CA . ARG A 1 123 ? 11.199 -8.987 3.138 1.00 86.81 123 ARG A CA 1
ATOM 959 C C . ARG A 1 123 ? 12.691 -8.671 3.040 1.00 86.81 123 ARG A C 1
ATOM 961 O O . ARG A 1 123 ? 13.516 -9.582 3.051 1.00 86.81 123 ARG A O 1
ATOM 968 N N . SER A 1 124 ? 13.050 -7.412 2.777 1.00 85.00 124 SER A N 1
ATOM 969 C CA . SER A 1 124 ? 14.420 -7.020 2.430 1.00 85.00 124 SER A CA 1
ATOM 970 C C . SER A 1 124 ? 14.999 -7.905 1.310 1.00 85.00 124 SER A C 1
ATOM 972 O O . SER A 1 124 ? 16.137 -8.362 1.377 1.00 85.00 124 SER A O 1
ATOM 974 N N . TYR A 1 125 ? 14.179 -8.206 0.290 1.00 86.75 125 TYR A N 1
ATOM 975 C CA . TYR A 1 125 ? 14.485 -9.142 -0.805 1.00 86.75 125 TYR A CA 1
ATOM 976 C C . TYR A 1 125 ? 14.817 -10.579 -0.348 1.00 86.75 125 TYR A C 1
ATOM 978 O O . TYR A 1 125 ? 15.606 -11.274 -0.985 1.00 86.75 125 TYR A O 1
ATOM 986 N N . GLY A 1 126 ? 14.193 -11.034 0.742 1.00 82.50 126 GLY A N 1
ATOM 987 C CA . GLY A 1 126 ? 14.378 -12.363 1.332 1.00 82.50 126 GLY A CA 1
ATOM 988 C C . GLY A 1 126 ? 15.447 -12.427 2.426 1.00 82.50 126 GLY A C 1
ATOM 989 O O . GLY A 1 126 ? 15.720 -13.513 2.929 1.00 82.50 126 GLY A O 1
ATOM 990 N N . ALA A 1 127 ? 16.056 -11.297 2.794 1.00 82.81 127 ALA A N 1
ATOM 991 C CA . ALA A 1 127 ? 17.008 -11.236 3.901 1.00 82.81 127 ALA A CA 1
ATOM 992 C C . ALA A 1 127 ? 16.329 -11.285 5.280 1.00 82.81 127 ALA A C 1
ATOM 994 O O . ALA A 1 127 ? 16.963 -11.679 6.256 1.00 82.81 127 ALA A O 1
ATOM 995 N N . GLU A 1 128 ? 15.057 -10.891 5.361 1.00 77.00 128 GLU A N 1
ATOM 996 C CA . GLU A 1 128 ? 14.300 -10.789 6.608 1.00 77.00 128 GLU A CA 1
ATOM 997 C C . GLU A 1 128 ? 12.918 -11.432 6.450 1.00 77.00 128 GLU A C 1
ATOM 999 O O . GLU A 1 128 ? 12.303 -11.357 5.382 1.00 77.00 128 GLU A O 1
ATOM 1004 N N . GLU A 1 129 ? 12.419 -12.045 7.526 1.00 75.88 129 GLU A N 1
ATOM 1005 C CA . GLU A 1 129 ? 11.005 -12.403 7.632 1.00 75.88 129 GLU A CA 1
ATOM 1006 C C . GLU A 1 129 ? 10.257 -11.245 8.303 1.00 75.88 129 GLU A C 1
ATOM 1008 O O . GLU A 1 129 ? 10.515 -10.955 9.474 1.00 75.88 129 GLU A O 1
ATOM 1013 N N . PRO A 1 130 ? 9.367 -10.542 7.588 1.00 70.81 130 PRO A N 1
ATOM 1014 C CA . PRO A 1 130 ? 8.569 -9.478 8.174 1.00 70.81 130 PRO A CA 1
ATOM 1015 C C . PRO A 1 130 ? 7.541 -10.051 9.148 1.00 70.81 130 PRO A C 1
ATOM 1017 O O . PRO A 1 130 ? 6.906 -11.065 8.876 1.00 70.81 130 PRO A O 1
ATOM 1020 N N . GLU A 1 131 ? 7.312 -9.347 10.255 1.00 73.56 131 GLU A N 1
ATOM 1021 C CA . GLU A 1 131 ? 6.373 -9.760 11.312 1.00 73.56 131 GLU A CA 1
ATOM 1022 C C . GLU A 1 131 ? 4.900 -9.839 10.864 1.00 73.56 131 GLU A C 1
ATOM 1024 O O . GLU A 1 131 ? 4.052 -10.322 11.611 1.00 73.56 131 GLU A O 1
ATOM 1029 N N . HIS A 1 132 ? 4.569 -9.329 9.676 1.00 70.50 132 HIS A N 1
ATOM 1030 C CA . HIS A 1 132 ? 3.193 -9.095 9.227 1.00 70.50 132 HIS A CA 1
ATOM 1031 C C . HIS A 1 132 ? 2.825 -9.819 7.917 1.00 70.50 132 HIS A C 1
ATOM 1033 O O . HIS A 1 132 ? 1.855 -9.428 7.268 1.00 70.50 132 HIS A O 1
ATOM 1039 N N . PHE A 1 133 ? 3.596 -10.835 7.513 1.00 61.88 133 PHE A N 1
ATOM 1040 C CA . PHE A 1 133 ? 3.287 -11.703 6.365 1.00 61.88 133 PHE A CA 1
ATOM 1041 C C . PHE A 1 133 ? 2.608 -13.013 6.770 1.00 61.88 133 PHE A C 1
ATOM 1043 O O . PHE A 1 133 ? 2.887 -13.517 7.880 1.00 61.88 133 PHE A O 1
#

Sequence (133 aa):
MKIVGAVAVVWVSLMIYGQNKPLPKGVSLEGAAHAAAHVEFLTDCTYQRNGQPVREQAIFNRVHQIIDGAERFILLDFFLFNGVQPKGGSFPALAEEMTRRLVEKKQRSPQVDIVLITDTINRSYGAEEPEHF

Foldseek 3Di:
DVVVVVVVVVVVVVVVCVVPPDDPPPPDDDDDDDDDPDDDDFDWDWDDDPNHIDIDHDPLVVVLVCLQPDQAEEEAEDADQAQDDDPPDDDDSSNVVVLVSNVVSCVVHVNYYYHYHYDCVRQVVVPHDGPRD